Protein AF-A0A9E3EJ87-F1 (afdb_monomer)

Secondary structure (DSSP, 8-state):
----------------S-----------------HHHHHHHHHHHHHHHHHHHHHHHHHHHHHHTTSS-HHHHHHHHHHHHHHHHHHHHHHHHHHTT-HHHHHHHHHHHHHHHHHHHHHS---

Structure (mmCIF, N/CA/C/O backbone):
data_AF-A0A9E3EJ87-F1
#
_entry.id   AF-A0A9E3EJ87-F1
#
loop_
_atom_site.group_PDB
_atom_site.id
_atom_site.type_symbol
_atom_site.label_atom_id
_atom_site.label_alt_id
_atom_site.label_comp_id
_atom_site.label_asym_id
_atom_site.label_entity_id
_atom_site.label_seq_id
_atom_site.pdbx_PDB_ins_code
_atom_site.Cartn_x
_atom_site.Cartn_y
_atom_site.Cartn_z
_atom_site.occupancy
_atom_site.B_iso_or_equiv
_atom_site.auth_seq_id
_atom_site.auth_comp_id
_atom_site.auth_asym_id
_atom_site.auth_atom_id
_atom_site.pdbx_PDB_model_num
ATOM 1 N N . MET A 1 1 ? 23.984 36.278 -42.810 1.00 41.00 1 MET A N 1
ATOM 2 C CA . MET A 1 1 ? 22.815 35.409 -42.559 1.00 41.00 1 MET A CA 1
ATOM 3 C C . MET A 1 1 ? 22.621 35.320 -41.055 1.00 41.00 1 MET A C 1
ATOM 5 O O . MET A 1 1 ? 23.458 34.734 -40.386 1.00 41.00 1 MET A O 1
ATOM 9 N N . LYS A 1 2 ? 21.620 36.021 -40.514 1.00 38.22 2 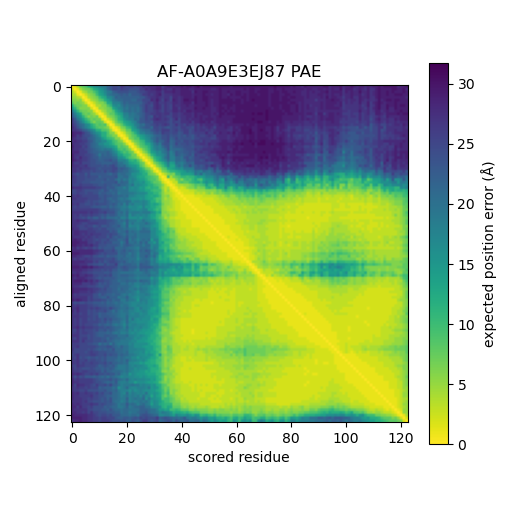LYS A N 1
ATOM 10 C CA . LYS A 1 2 ? 21.318 36.075 -39.075 1.00 38.22 2 LYS A CA 1
ATOM 11 C C . LYS A 1 2 ? 20.088 35.199 -38.827 1.00 38.22 2 LYS A C 1
ATOM 13 O O . LYS A 1 2 ? 19.014 35.539 -39.308 1.00 38.22 2 LYS A O 1
ATOM 18 N N . LEU A 1 3 ? 20.273 34.075 -38.137 1.00 38.41 3 LEU A N 1
ATOM 19 C CA . LEU A 1 3 ? 19.199 33.235 -37.597 1.00 38.41 3 LEU A CA 1
ATOM 20 C C . LEU A 1 3 ? 18.846 33.736 -36.186 1.00 38.41 3 LEU A C 1
ATOM 22 O O . LEU A 1 3 ? 19.766 33.893 -35.383 1.00 38.41 3 LEU A O 1
ATOM 26 N N . PRO A 1 4 ? 17.563 33.937 -35.844 1.00 49.44 4 PRO A N 1
ATOM 27 C CA . PRO A 1 4 ? 17.138 34.078 -34.459 1.00 49.44 4 PRO A CA 1
ATOM 28 C C . PRO A 1 4 ? 16.283 32.873 -34.046 1.00 49.44 4 PRO A C 1
ATOM 30 O O . PRO A 1 4 ? 15.183 32.698 -34.560 1.00 49.44 4 PRO A O 1
ATOM 33 N N . LEU A 1 5 ? 16.755 32.055 -33.102 1.00 42.75 5 LEU A N 1
ATOM 34 C CA . LEU A 1 5 ? 15.871 31.141 -32.375 1.00 42.75 5 LEU A CA 1
ATOM 35 C C . LEU A 1 5 ? 16.494 30.697 -31.048 1.00 42.75 5 LEU A C 1
ATOM 37 O O . LEU A 1 5 ? 17.104 29.640 -30.983 1.00 42.75 5 LEU A O 1
ATOM 41 N N . ILE A 1 6 ? 16.316 31.484 -29.986 1.00 43.59 6 ILE A N 1
ATOM 42 C CA . ILE A 1 6 ? 16.242 30.937 -28.624 1.00 43.59 6 ILE A CA 1
ATOM 43 C C . ILE A 1 6 ? 15.153 31.730 -27.904 1.00 43.59 6 ILE A C 1
ATOM 45 O O . ILE A 1 6 ? 15.361 32.861 -27.469 1.00 43.59 6 ILE A O 1
ATOM 49 N N . ALA A 1 7 ? 13.955 31.149 -27.877 1.00 37.03 7 ALA A N 1
ATOM 50 C CA . ALA A 1 7 ? 12.845 31.632 -27.078 1.00 37.03 7 ALA A CA 1
ATOM 51 C C . ALA A 1 7 ? 13.151 31.372 -25.598 1.00 37.03 7 ALA A C 1
ATOM 53 O O . ALA A 1 7 ? 13.605 30.296 -25.213 1.00 37.03 7 ALA A O 1
ATOM 54 N N . ALA A 1 8 ? 12.926 32.404 -24.795 1.00 36.84 8 ALA A N 1
ATOM 55 C CA . ALA A 1 8 ? 13.137 32.432 -23.364 1.00 36.84 8 ALA A CA 1
ATOM 56 C C . ALA A 1 8 ? 12.227 31.428 -22.639 1.00 36.84 8 ALA A C 1
ATOM 58 O O . ALA A 1 8 ? 11.004 31.547 -22.675 1.00 36.84 8 ALA A O 1
ATOM 59 N N . ALA A 1 9 ? 12.834 30.483 -21.923 1.00 38.28 9 ALA A N 1
ATOM 60 C CA . ALA A 1 9 ? 12.166 29.704 -20.890 1.00 38.28 9 ALA A CA 1
ATOM 61 C C . ALA A 1 9 ? 12.115 30.538 -19.600 1.00 38.28 9 ALA A C 1
ATOM 63 O O . ALA A 1 9 ? 12.986 30.448 -18.738 1.00 38.28 9 ALA A O 1
ATOM 64 N N . ALA A 1 10 ? 11.103 31.395 -19.491 1.00 39.25 10 ALA A N 1
ATOM 65 C CA . ALA A 1 10 ? 10.715 32.003 -18.227 1.00 39.25 10 ALA A CA 1
ATOM 66 C C . ALA A 1 10 ? 9.760 31.041 -17.505 1.00 39.25 10 ALA A C 1
ATOM 68 O O . ALA A 1 10 ? 8.549 31.115 -17.688 1.00 39.25 10 ALA A O 1
ATOM 69 N N . CYS A 1 11 ? 10.299 30.122 -16.699 1.00 33.78 11 CYS A N 1
ATOM 70 C CA . CYS A 1 11 ? 9.491 29.386 -15.729 1.00 33.78 11 CYS A CA 1
ATOM 71 C C . CYS A 1 11 ? 9.575 30.118 -14.387 1.00 33.78 11 CYS A C 1
ATOM 73 O O . CYS A 1 11 ? 10.490 29.916 -13.589 1.00 33.78 11 CYS A O 1
ATOM 75 N N . ALA A 1 12 ? 8.639 31.044 -14.188 1.00 37.81 12 ALA A N 1
ATOM 76 C CA . ALA A 1 12 ? 8.364 31.650 -12.899 1.00 37.81 12 ALA A CA 1
ATOM 77 C C . ALA A 1 12 ? 7.626 30.622 -12.026 1.00 37.81 12 ALA A C 1
ATOM 79 O O . ALA A 1 12 ? 6.417 30.445 -12.157 1.00 37.81 12 ALA A O 1
ATOM 80 N N . LEU A 1 13 ? 8.347 29.941 -11.134 1.00 44.91 13 LEU A N 1
ATOM 81 C CA . LEU A 1 13 ? 7.741 29.147 -10.064 1.00 44.91 13 LEU A CA 1
ATOM 82 C C . LEU A 1 13 ? 7.349 30.088 -8.922 1.00 44.91 13 LEU A C 1
ATOM 84 O O . LEU A 1 13 ? 8.124 30.361 -8.006 1.00 44.91 13 LEU A O 1
ATOM 88 N N . ALA A 1 14 ? 6.137 30.627 -9.030 1.00 40.38 14 ALA A N 1
ATOM 89 C CA . ALA A 1 14 ? 5.459 31.296 -7.935 1.00 40.38 14 ALA A CA 1
ATOM 90 C C . ALA A 1 14 ? 5.097 30.266 -6.853 1.00 40.38 14 ALA A C 1
ATOM 92 O O . ALA A 1 14 ? 4.496 29.231 -7.134 1.00 40.38 14 ALA A O 1
ATOM 93 N N . LEU A 1 15 ? 5.477 30.575 -5.612 1.00 48.31 15 LEU A N 1
ATOM 94 C CA . LEU A 1 15 ? 5.061 29.863 -4.412 1.00 48.31 15 LEU A CA 1
ATOM 95 C C . LEU A 1 15 ? 3.529 29.852 -4.301 1.00 48.31 15 LEU A C 1
ATOM 97 O O . LEU A 1 15 ? 2.900 30.908 -4.295 1.00 48.31 15 LEU A O 1
ATOM 101 N N . GLY A 1 16 ? 2.944 28.673 -4.120 1.00 38.94 16 GLY A N 1
ATOM 102 C CA . GLY A 1 16 ? 1.531 28.527 -3.786 1.00 38.94 16 GLY A CA 1
ATOM 103 C C . GLY A 1 16 ? 1.151 27.058 -3.734 1.00 38.94 16 GLY A C 1
ATOM 104 O O . GLY A 1 16 ? 1.228 26.365 -4.739 1.00 38.94 16 GLY A O 1
ATOM 105 N N . GLY A 1 17 ? 0.812 26.573 -2.541 1.00 44.94 17 GLY A N 1
ATOM 106 C CA . GLY A 1 17 ? 0.619 25.160 -2.253 1.00 44.94 17 GLY A CA 1
ATOM 107 C C . GLY A 1 17 ? -0.417 24.474 -3.141 1.00 44.94 17 GLY A C 1
ATOM 108 O O . GLY A 1 17 ? -1.596 24.794 -3.111 1.00 44.94 17 GLY A O 1
ATOM 109 N N . CYS A 1 18 ? 0.053 23.480 -3.877 1.00 33.44 18 CYS A N 1
ATOM 110 C CA . CYS A 1 18 ? -0.565 22.181 -4.102 1.00 33.44 18 CYS A CA 1
ATOM 111 C C . CYS A 1 18 ? 0.542 21.393 -4.804 1.00 33.44 18 CYS A C 1
ATOM 113 O O . CYS A 1 18 ? 0.948 21.780 -5.896 1.00 33.44 18 CYS A O 1
ATOM 115 N N . SER A 1 19 ? 1.137 20.393 -4.153 1.00 39.50 19 SER A N 1
ATOM 116 C CA . SER A 1 19 ? 2.216 19.605 -4.758 1.00 39.50 19 SER A CA 1
ATOM 117 C C . SER A 1 19 ? 1.633 18.774 -5.899 1.00 39.50 19 SER A C 1
ATOM 119 O O . SER A 1 19 ? 1.181 17.648 -5.711 1.00 39.50 19 SER A O 1
ATOM 121 N N . THR A 1 20 ? 1.576 19.389 -7.074 1.00 39.75 20 THR A N 1
ATOM 122 C CA . THR A 1 20 ? 1.094 18.847 -8.336 1.00 39.75 20 THR A CA 1
ATOM 123 C C . THR A 1 20 ? 1.930 17.640 -8.735 1.00 39.75 20 THR A C 1
ATOM 125 O O . THR A 1 20 ? 2.997 17.769 -9.335 1.00 39.75 20 THR A O 1
ATOM 128 N N . VAL A 1 21 ? 1.408 16.452 -8.447 1.00 40.19 21 VAL A N 1
ATOM 129 C CA . VAL A 1 21 ? 1.714 15.211 -9.164 1.00 40.19 21 VAL A CA 1
ATOM 130 C C . VAL A 1 21 ? 1.150 15.313 -10.584 1.00 40.19 21 VAL A C 1
ATOM 132 O O . VAL A 1 21 ? 0.129 14.718 -10.915 1.00 40.19 21 VAL A O 1
ATOM 135 N N . THR A 1 22 ? 1.733 16.156 -11.438 1.00 43.25 22 THR A N 1
ATOM 136 C CA . THR A 1 22 ? 1.309 16.244 -12.849 1.00 43.25 22 THR A CA 1
ATOM 137 C C . THR A 1 22 ? 2.438 16.715 -13.765 1.00 43.25 22 THR A C 1
ATOM 139 O O . THR A 1 22 ? 2.306 17.707 -14.473 1.00 43.25 22 THR A O 1
ATOM 142 N N . SER A 1 23 ? 3.568 16.004 -13.780 1.00 42.72 23 SER A N 1
ATOM 143 C CA . SER A 1 23 ? 4.605 16.228 -14.805 1.00 42.72 23 SER A CA 1
ATOM 144 C C . SER A 1 23 ? 5.401 14.969 -15.169 1.00 42.72 23 SER A C 1
ATOM 146 O O . SER A 1 23 ? 6.624 15.016 -15.251 1.00 42.72 23 SER A O 1
ATOM 148 N N . LEU A 1 24 ? 4.726 13.834 -15.377 1.00 43.34 24 LEU A N 1
ATOM 149 C CA . LEU A 1 24 ? 5.369 12.578 -15.810 1.00 43.34 24 LEU A CA 1
ATOM 150 C C . LEU A 1 24 ? 4.688 11.909 -17.017 1.00 43.34 24 LEU A C 1
ATOM 152 O O . LEU A 1 24 ? 4.919 10.734 -17.274 1.00 43.34 24 LEU A O 1
ATOM 156 N N . PHE A 1 25 ? 3.871 12.637 -17.784 1.00 51.91 25 PHE A N 1
ATOM 157 C CA . PHE A 1 25 ? 3.211 12.087 -18.974 1.00 51.91 25 PHE A CA 1
ATOM 158 C C . PHE A 1 25 ? 3.606 12.825 -20.257 1.00 51.91 25 PHE A C 1
ATOM 160 O O . PHE A 1 25 ? 2.775 13.377 -20.968 1.00 51.91 25 PHE A O 1
ATOM 167 N N . GLU A 1 26 ? 4.897 12.790 -20.576 1.00 45.50 26 GLU A N 1
ATOM 168 C CA . GLU A 1 26 ? 5.373 12.909 -21.955 1.00 45.50 26 GLU A CA 1
ATOM 169 C C . GLU A 1 26 ? 6.335 11.756 -22.219 1.00 45.50 26 GLU A C 1
ATOM 171 O O . GLU A 1 26 ? 7.479 11.767 -21.777 1.00 45.50 26 GLU A O 1
ATOM 176 N N . GLY A 1 27 ? 5.856 10.736 -22.929 1.00 37.19 27 GLY A N 1
ATOM 177 C CA . GLY A 1 27 ? 6.735 9.700 -23.454 1.00 37.19 27 GLY A CA 1
ATOM 178 C C . GLY A 1 27 ? 6.129 8.313 -23.428 1.00 37.19 27 GLY A C 1
ATOM 179 O O . GLY A 1 27 ? 6.526 7.462 -22.644 1.00 37.19 27 GLY A O 1
ATOM 180 N N . SER A 1 28 ? 5.207 8.058 -24.348 1.00 48.06 28 SER A N 1
ATOM 181 C CA . SER A 1 28 ? 4.891 6.709 -24.799 1.00 48.06 28 SER A CA 1
ATOM 182 C C . SER A 1 28 ? 6.174 5.986 -25.220 1.00 48.06 28 SER A C 1
ATOM 184 O O . SER A 1 28 ? 6.711 6.274 -26.285 1.00 48.06 28 SER A O 1
ATOM 186 N N . SER A 1 29 ? 6.690 5.067 -24.408 1.00 37.06 29 SER A N 1
ATOM 187 C CA . SER A 1 29 ? 7.451 3.896 -24.865 1.00 37.06 29 SER A CA 1
ATOM 188 C C . SER A 1 29 ? 7.854 3.025 -23.680 1.00 37.06 29 SER A C 1
ATOM 190 O O . SER A 1 29 ? 8.309 3.507 -22.649 1.00 37.06 29 SER A O 1
ATOM 192 N N . ILE A 1 30 ? 7.726 1.712 -23.856 1.00 47.41 30 ILE A N 1
ATOM 193 C CA . ILE A 1 30 ? 8.395 0.691 -23.043 1.00 47.41 30 ILE A CA 1
ATOM 194 C C . ILE A 1 30 ? 9.893 0.748 -23.407 1.00 47.41 30 ILE A C 1
ATOM 196 O O . ILE A 1 30 ? 10.432 -0.144 -24.056 1.00 47.41 30 ILE A O 1
ATOM 200 N N . ALA A 1 31 ? 10.548 1.869 -23.112 1.00 42.38 31 ALA A N 1
ATOM 201 C CA . ALA A 1 31 ? 11.943 2.125 -23.430 1.00 42.38 31 ALA A CA 1
ATOM 202 C C . ALA A 1 31 ? 12.674 2.383 -22.117 1.00 42.38 31 ALA A C 1
ATOM 204 O O . ALA A 1 31 ? 12.614 3.485 -21.591 1.00 42.38 31 ALA A O 1
ATOM 205 N N . ALA A 1 32 ? 13.295 1.321 -21.594 1.00 47.12 32 ALA A N 1
ATOM 206 C CA . ALA A 1 32 ? 14.283 1.315 -20.516 1.00 47.12 32 ALA A CA 1
ATOM 207 C C . ALA A 1 32 ? 14.123 2.457 -19.492 1.00 47.12 32 ALA A C 1
ATOM 209 O O . ALA A 1 32 ? 14.694 3.541 -19.659 1.00 47.12 32 ALA A O 1
ATOM 210 N N . ALA A 1 33 ? 13.364 2.190 -18.423 1.00 51.59 33 ALA A N 1
ATOM 211 C CA . ALA A 1 33 ? 13.291 3.068 -17.262 1.00 51.59 33 ALA A CA 1
ATOM 212 C C . ALA A 1 33 ? 14.701 3.553 -16.877 1.00 51.59 33 ALA A C 1
ATOM 214 O O . ALA A 1 33 ? 15.644 2.764 -16.783 1.00 51.59 33 ALA A O 1
ATOM 215 N N . GLN A 1 34 ? 14.866 4.868 -16.723 1.00 52.41 34 GLN A N 1
ATOM 216 C CA . GLN A 1 34 ? 16.161 5.445 -16.361 1.00 52.41 34 GLN A CA 1
ATOM 217 C C . GLN A 1 34 ? 16.565 4.947 -14.960 1.00 52.41 34 GLN A C 1
ATOM 219 O O . GLN A 1 34 ? 15.697 4.892 -14.089 1.00 52.41 34 GLN A O 1
ATOM 224 N N . PRO A 1 35 ? 17.849 4.649 -14.680 1.00 56.41 35 PRO A N 1
ATOM 225 C CA . PRO A 1 35 ? 18.275 4.147 -13.367 1.00 56.41 35 PRO A CA 1
ATOM 226 C C . PRO A 1 35 ? 17.851 5.029 -12.181 1.00 56.41 35 PRO A C 1
ATOM 228 O O . PRO A 1 35 ? 17.569 4.516 -11.104 1.00 56.41 35 PRO A O 1
ATOM 231 N N . SER A 1 36 ? 17.750 6.349 -12.379 1.00 61.47 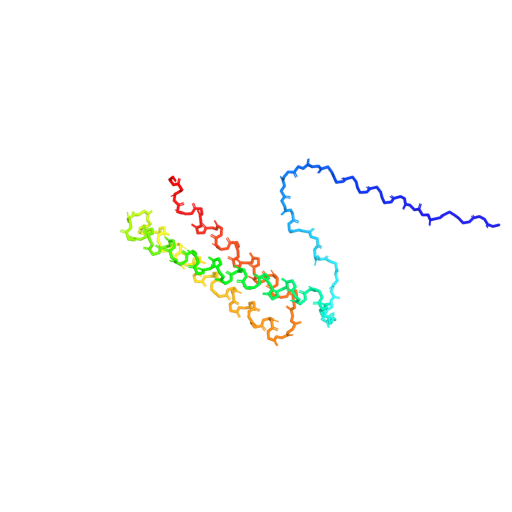36 SER A N 1
ATOM 232 C CA . SER A 1 36 ? 17.211 7.274 -11.374 1.00 61.47 36 SER A CA 1
ATOM 233 C C . SER A 1 36 ? 15.713 7.081 -11.126 1.00 61.47 36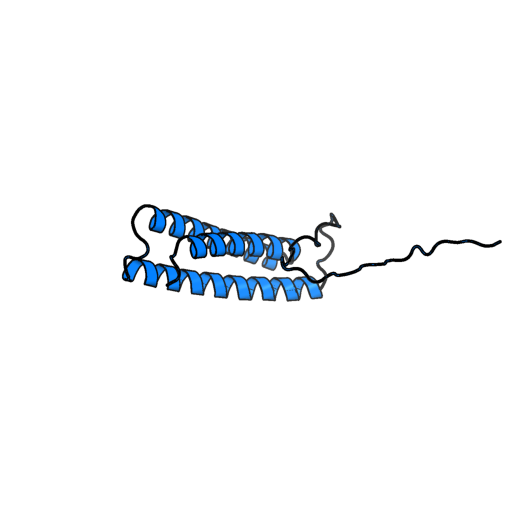 SER A C 1
ATOM 235 O O . SER A 1 36 ? 15.283 7.128 -9.983 1.00 61.47 36 SER A O 1
ATOM 237 N N . GLN A 1 37 ? 14.927 6.808 -12.171 1.00 61.69 37 GLN A N 1
ATOM 238 C CA . GLN A 1 37 ? 13.498 6.517 -12.036 1.00 61.69 37 GLN A CA 1
ATOM 239 C C . GLN A 1 37 ? 13.248 5.168 -11.358 1.00 61.69 37 GLN A C 1
ATOM 241 O O . GLN A 1 37 ? 12.274 5.053 -10.625 1.00 61.69 37 GLN A O 1
ATOM 246 N N . ILE A 1 38 ? 14.117 4.173 -11.571 1.00 63.03 38 ILE A N 1
ATOM 247 C CA . ILE A 1 38 ? 14.045 2.883 -10.867 1.00 63.03 38 ILE A CA 1
ATOM 248 C C . ILE A 1 38 ? 14.331 3.083 -9.373 1.00 63.03 38 ILE A C 1
ATOM 250 O O . ILE A 1 38 ? 13.517 2.686 -8.549 1.00 63.03 38 ILE A O 1
ATOM 254 N N . ALA A 1 39 ? 15.404 3.795 -9.012 1.00 74.19 39 ALA A N 1
ATOM 255 C CA . ALA A 1 39 ? 15.712 4.080 -7.607 1.00 74.19 39 ALA A CA 1
ATOM 256 C C . ALA A 1 39 ? 14.612 4.910 -6.908 1.00 74.19 39 ALA A C 1
ATOM 258 O O . ALA A 1 39 ? 14.290 4.680 -5.739 1.00 74.19 39 ALA A O 1
ATOM 259 N N . ASP A 1 40 ? 14.013 5.870 -7.618 1.00 77.19 40 ASP A N 1
ATOM 260 C CA . ASP A 1 40 ? 12.885 6.652 -7.105 1.00 77.19 40 ASP A CA 1
ATOM 261 C C . ASP A 1 40 ? 11.617 5.793 -6.952 1.00 77.19 40 ASP A C 1
ATOM 263 O O . ASP A 1 40 ? 10.877 5.969 -5.982 1.00 77.19 40 ASP A O 1
ATOM 267 N N . ALA A 1 41 ? 11.387 4.841 -7.860 1.00 78.81 41 ALA A N 1
ATOM 268 C CA . ALA A 1 41 ? 10.278 3.894 -7.801 1.00 78.81 41 ALA A CA 1
ATOM 269 C C . ALA A 1 41 ? 10.418 2.904 -6.636 1.00 78.81 41 ALA A C 1
ATOM 271 O O . ALA A 1 41 ? 9.487 2.792 -5.840 1.00 78.81 41 ALA A O 1
ATOM 272 N N . G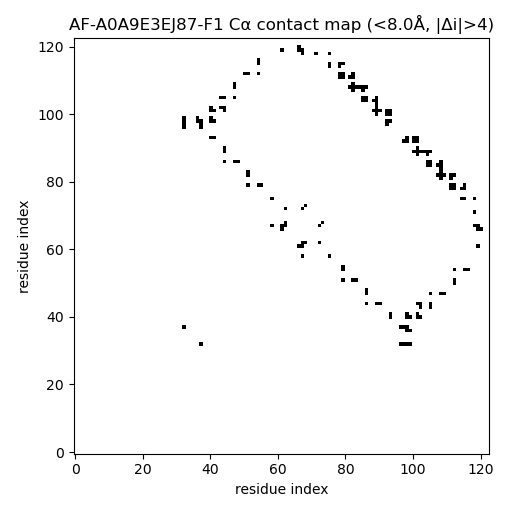LU A 1 42 ? 11.580 2.271 -6.461 1.00 83.94 42 GLU A N 1
ATOM 273 C CA . GLU A 1 42 ? 11.869 1.367 -5.336 1.00 83.94 42 GLU A CA 1
ATOM 274 C C . GLU A 1 42 ? 11.691 2.082 -3.986 1.00 83.94 42 GLU A C 1
ATOM 276 O O . GLU A 1 42 ? 11.092 1.560 -3.035 1.00 83.94 42 GLU A O 1
ATOM 281 N N . LYS A 1 43 ? 12.170 3.330 -3.897 1.00 85.19 43 LYS A N 1
ATOM 282 C CA . LYS A 1 43 ? 11.993 4.167 -2.707 1.00 85.19 43 LYS A CA 1
ATOM 283 C C . LYS A 1 43 ? 10.523 4.512 -2.473 1.00 85.19 43 LYS A C 1
ATOM 285 O O . LYS A 1 43 ? 10.062 4.447 -1.332 1.00 85.19 43 LYS A O 1
ATOM 290 N N . ALA A 1 44 ? 9.793 4.895 -3.519 1.00 80.94 44 ALA A N 1
ATOM 291 C CA . ALA A 1 44 ? 8.371 5.208 -3.426 1.00 80.94 44 ALA A CA 1
ATOM 292 C C . ALA A 1 44 ? 7.559 3.985 -2.980 1.00 80.94 44 ALA A C 1
ATOM 294 O O . ALA A 1 44 ? 6.720 4.113 -2.088 1.00 80.94 44 ALA A O 1
ATOM 295 N N . LEU A 1 45 ? 7.865 2.807 -3.526 1.00 88.12 45 LEU A N 1
ATOM 296 C CA . LEU A 1 45 ? 7.259 1.531 -3.155 1.00 88.12 45 LEU A CA 1
ATOM 297 C C . LEU A 1 45 ? 7.535 1.179 -1.689 1.00 88.12 45 LEU A C 1
ATOM 299 O O . LEU A 1 45 ? 6.609 0.883 -0.935 1.00 88.12 45 LEU A O 1
ATOM 303 N N . SER A 1 46 ? 8.784 1.330 -1.243 1.00 87.75 46 SER A N 1
ATOM 304 C CA . SER A 1 46 ? 9.167 1.119 0.160 1.00 87.75 46 SER A CA 1
ATOM 305 C C . SER A 1 46 ? 8.399 2.037 1.121 1.00 87.75 46 SER A C 1
ATOM 307 O O . SER A 1 46 ? 7.900 1.596 2.158 1.00 87.75 46 SER A O 1
ATOM 309 N N . ILE A 1 47 ? 8.266 3.323 0.778 1.00 80.94 47 ILE A N 1
ATOM 310 C CA . ILE A 1 47 ? 7.490 4.290 1.572 1.00 80.94 47 ILE A CA 1
ATOM 311 C C . ILE A 1 47 ? 6.001 3.925 1.571 1.00 80.94 47 ILE A C 1
ATOM 313 O O . ILE A 1 47 ? 5.341 4.045 2.604 1.00 80.94 47 ILE A O 1
ATOM 317 N N . ALA A 1 48 ? 5.468 3.473 0.437 1.00 83.00 48 ALA A N 1
ATOM 318 C CA . ALA A 1 48 ? 4.067 3.096 0.310 1.00 83.00 48 ALA A CA 1
ATOM 319 C C . ALA A 1 48 ? 3.724 1.857 1.155 1.00 83.00 48 ALA A C 1
ATOM 321 O O . ALA A 1 48 ? 2.712 1.872 1.856 1.00 83.00 48 ALA A O 1
ATOM 322 N N . HIS A 1 49 ? 4.599 0.846 1.188 1.00 90.38 49 HIS A N 1
ATOM 323 C CA . HIS A 1 49 ? 4.468 -0.310 2.087 1.00 90.38 49 HIS A CA 1
ATOM 324 C C . HIS A 1 49 ? 4.482 0.100 3.567 1.00 90.38 49 HIS A C 1
ATOM 326 O O . HIS A 1 49 ? 3.642 -0.356 4.345 1.00 90.38 49 HIS A O 1
ATOM 332 N N . LEU A 1 50 ? 5.373 1.017 3.964 1.00 85.19 50 LEU A N 1
ATOM 333 C CA . LEU A 1 50 ? 5.389 1.558 5.332 1.00 85.19 50 LEU A CA 1
ATOM 334 C C . LEU A 1 50 ? 4.091 2.303 5.675 1.00 85.19 50 LEU A C 1
ATOM 336 O O . LEU A 1 50 ? 3.539 2.115 6.760 1.00 85.19 50 LEU A O 1
ATOM 340 N N . ALA A 1 51 ? 3.585 3.128 4.756 1.00 81.06 51 ALA A N 1
ATOM 341 C CA . ALA A 1 51 ? 2.328 3.847 4.942 1.00 81.06 51 ALA A CA 1
ATOM 342 C C . ALA A 1 51 ? 1.139 2.882 5.064 1.00 81.06 51 ALA A C 1
ATOM 344 O O . ALA A 1 51 ? 0.290 3.057 5.937 1.00 81.06 51 ALA A O 1
ATOM 345 N N . TYR A 1 52 ? 1.107 1.827 4.251 1.00 86.06 52 TYR A N 1
ATOM 346 C CA . TYR A 1 52 ? 0.083 0.789 4.317 1.00 86.06 52 TYR A CA 1
ATOM 347 C C . TYR A 1 52 ? 0.084 0.050 5.659 1.00 86.06 52 TYR A C 1
ATOM 349 O O . TYR A 1 52 ? -0.968 -0.112 6.280 1.00 86.06 52 TYR A O 1
ATOM 357 N N . GLN A 1 53 ? 1.258 -0.328 6.170 1.00 89.88 53 GLN A N 1
ATOM 358 C CA . GLN A 1 53 ? 1.369 -0.920 7.507 1.00 89.88 53 GLN A CA 1
ATOM 359 C C . GLN A 1 53 ? 0.913 0.047 8.608 1.00 89.88 53 GLN A C 1
ATOM 361 O O . GLN A 1 53 ? 0.187 -0.352 9.521 1.00 89.88 53 GLN A O 1
ATOM 366 N N . ALA A 1 54 ? 1.295 1.324 8.514 1.00 85.19 54 ALA A N 1
ATOM 367 C CA . ALA A 1 54 ? 0.879 2.344 9.471 1.00 85.19 54 ALA A CA 1
ATOM 368 C C . ALA A 1 54 ? -0.648 2.512 9.496 1.00 85.19 54 ALA A C 1
ATOM 370 O O . ALA A 1 54 ? -1.243 2.521 10.571 1.00 85.19 54 ALA A O 1
ATOM 371 N N . VAL A 1 55 ? -1.292 2.570 8.328 1.00 85.00 55 VAL A N 1
ATOM 372 C CA . VAL A 1 55 ? -2.757 2.645 8.217 1.00 85.00 55 VAL A CA 1
ATOM 373 C C . VAL A 1 55 ? -3.425 1.396 8.778 1.00 85.00 55 VAL A C 1
ATOM 375 O O . VAL A 1 55 ? -4.416 1.527 9.490 1.00 85.00 55 VAL A O 1
ATOM 378 N N . GLY A 1 56 ? -2.876 0.203 8.533 1.00 85.75 56 GLY A N 1
ATOM 379 C CA . GLY A 1 56 ? -3.391 -1.038 9.121 1.00 85.75 56 GLY A CA 1
ATOM 380 C C . GLY A 1 56 ? -3.406 -0.993 10.653 1.00 85.75 56 GLY A C 1
ATOM 381 O O . GLY A 1 56 ? -4.411 -1.331 11.280 1.00 85.75 56 GLY A O 1
ATOM 382 N N . ASN A 1 57 ? -2.335 -0.477 11.262 1.00 87.19 57 ASN A N 1
ATOM 383 C CA . ASN A 1 57 ? -2.273 -0.267 12.711 1.00 87.19 57 ASN A CA 1
ATOM 384 C C . ASN A 1 57 ? -3.293 0.778 13.188 1.00 87.19 57 ASN A C 1
ATOM 386 O O . ASN A 1 57 ? -3.950 0.579 14.212 1.00 87.19 57 ASN A O 1
ATOM 390 N N . THR A 1 58 ? -3.458 1.877 12.448 1.00 85.81 58 THR A N 1
ATOM 391 C CA . THR A 1 58 ? -4.451 2.915 12.760 1.00 85.81 58 THR A CA 1
ATOM 392 C C . THR A 1 58 ? -5.875 2.373 12.670 1.00 85.81 58 THR A C 1
ATOM 394 O O . THR A 1 58 ? -6.678 2.664 13.550 1.00 85.81 58 THR A O 1
ATOM 397 N N . LEU A 1 59 ? -6.186 1.542 11.672 1.00 86.81 59 LEU A N 1
ATOM 398 C CA . LEU A 1 59 ? -7.485 0.879 11.535 1.00 86.81 59 LEU A CA 1
ATOM 399 C C . LEU A 1 59 ? -7.765 -0.064 12.702 1.00 86.81 59 LEU A C 1
ATOM 401 O O . LEU A 1 59 ? -8.845 -0.000 13.287 1.00 86.81 59 LEU A O 1
ATOM 405 N N . ALA A 1 60 ? -6.785 -0.884 13.085 1.00 86.44 60 ALA A N 1
ATOM 406 C CA 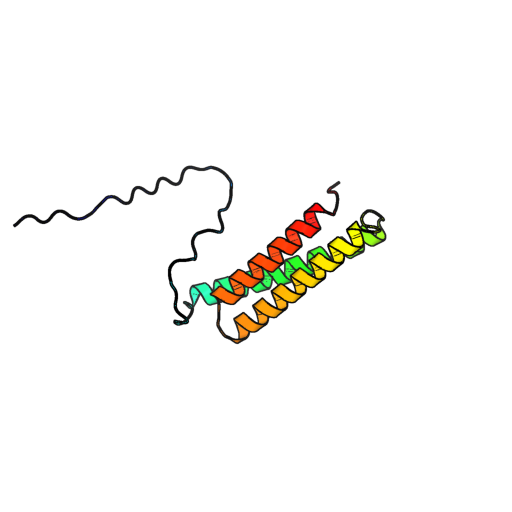. ALA A 1 60 ? -6.908 -1.763 14.243 1.00 86.44 60 ALA A CA 1
ATOM 407 C C . ALA A 1 60 ? -7.164 -0.966 15.534 1.00 86.44 60 ALA A C 1
ATOM 409 O O . ALA A 1 60 ? -8.031 -1.330 16.329 1.00 86.44 60 ALA A O 1
ATOM 410 N N . ASN A 1 61 ? -6.460 0.155 15.720 1.00 85.19 61 ASN A N 1
ATOM 411 C CA . ASN A 1 61 ? -6.655 1.029 16.874 1.00 85.19 61 ASN A CA 1
ATOM 412 C C . ASN A 1 61 ? -8.014 1.754 16.840 1.00 85.19 61 ASN A C 1
ATOM 414 O O . ASN A 1 61 ? -8.688 1.857 17.866 1.00 85.19 61 ASN A O 1
ATOM 418 N N . ALA A 1 62 ? -8.446 2.227 15.669 1.00 82.56 62 ALA A N 1
ATOM 419 C CA . ALA A 1 62 ? -9.727 2.905 15.488 1.00 82.56 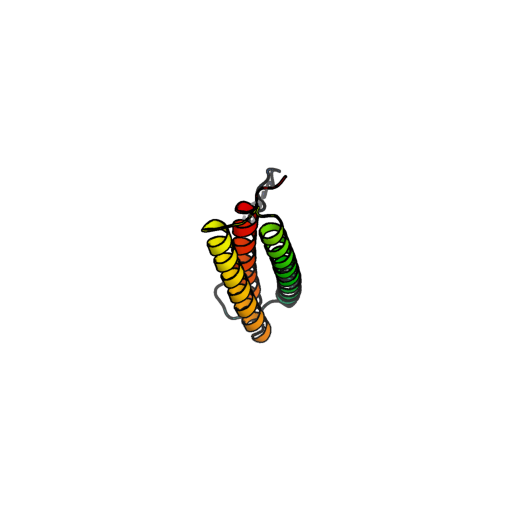62 ALA A CA 1
ATOM 420 C C . ALA A 1 62 ? -10.911 1.955 15.732 1.00 82.56 62 ALA A C 1
ATOM 422 O O . ALA A 1 62 ? -11.878 2.348 16.385 1.00 82.56 62 ALA A O 1
ATOM 423 N N . ALA A 1 63 ? -10.801 0.699 15.288 1.00 83.31 63 ALA A N 1
ATOM 424 C CA . ALA A 1 63 ? -11.768 -0.358 15.571 1.00 83.31 63 ALA A CA 1
ATOM 425 C C . ALA A 1 63 ? -11.802 -0.716 17.067 1.00 83.31 63 ALA A C 1
ATOM 427 O O . ALA A 1 63 ? -12.875 -0.804 17.655 1.00 83.31 63 ALA A O 1
ATOM 428 N N . ALA A 1 64 ? -10.639 -0.857 17.714 1.00 84.12 64 ALA A N 1
ATOM 429 C CA . ALA A 1 64 ? -10.563 -1.128 19.152 1.00 84.12 64 ALA A CA 1
ATOM 430 C C . ALA A 1 64 ? -11.118 0.026 20.010 1.00 84.12 64 ALA A C 1
ATOM 432 O O . ALA A 1 64 ? -11.655 -0.207 21.091 1.00 84.12 64 ALA A O 1
ATOM 433 N N . SER A 1 65 ? -10.998 1.263 19.522 1.00 80.94 65 SER A N 1
ATOM 434 C CA . SER A 1 65 ? -11.494 2.471 20.192 1.00 80.94 65 SER A CA 1
ATOM 435 C C . SER A 1 65 ? -12.975 2.766 19.912 1.00 80.94 65 SER A C 1
ATOM 437 O O . SER A 1 65 ? -13.503 3.727 20.467 1.00 80.94 65 SER A O 1
ATOM 439 N N . GLY A 1 66 ? -13.641 2.000 19.037 1.00 81.75 66 GLY A N 1
ATOM 440 C CA . GLY A 1 66 ? -15.021 2.264 18.603 1.00 81.75 66 GLY A CA 1
ATOM 441 C C . GLY A 1 66 ? -15.187 3.536 17.754 1.00 81.75 66 GLY A C 1
ATOM 442 O O . GLY A 1 66 ? -16.304 3.992 17.532 1.00 81.75 66 GLY A O 1
ATOM 443 N N . LEU A 1 67 ? -14.084 4.131 17.279 1.00 81.81 67 LEU A N 1
ATOM 444 C CA . LEU A 1 67 ? -14.092 5.320 16.411 1.00 81.81 67 LEU A CA 1
ATOM 445 C C . LEU A 1 67 ? -14.458 4.979 14.963 1.00 81.81 67 LEU A C 1
ATOM 447 O O . LEU A 1 67 ? -14.856 5.856 14.200 1.00 81.81 67 LEU A O 1
ATOM 451 N N . LEU A 1 68 ? -14.291 3.713 14.584 1.00 82.12 68 LEU A N 1
ATOM 452 C CA . LEU A 1 68 ? -14.541 3.210 13.245 1.00 82.12 68 LEU A CA 1
ATOM 453 C C . LEU A 1 68 ? -15.390 1.937 13.342 1.00 82.12 68 LEU A C 1
ATOM 455 O O . LEU A 1 68 ? -14.874 0.856 13.615 1.00 82.12 68 LEU A O 1
ATOM 459 N N . GLU A 1 69 ? -16.697 2.070 13.110 1.00 82.75 69 GLU A N 1
ATOM 460 C CA . GLU A 1 69 ? -17.668 0.974 13.209 1.00 82.75 69 GLU A CA 1
ATOM 461 C C . GLU A 1 69 ? -18.655 0.969 12.026 1.00 82.75 69 GLU A C 1
ATOM 463 O O . GLU A 1 69 ? -18.740 1.912 11.232 1.00 82.75 69 GLU A O 1
ATOM 468 N N . GLY A 1 70 ? -19.408 -0.126 11.880 1.00 83.88 70 GLY A N 1
ATOM 469 C CA . GLY A 1 70 ? -20.491 -0.242 10.902 1.00 83.88 70 GLY A CA 1
ATOM 470 C C . GLY A 1 70 ? -20.045 -0.030 9.449 1.00 83.88 70 GLY A C 1
ATOM 471 O O . GLY A 1 70 ? -19.125 -0.683 8.956 1.00 83.88 70 GLY A O 1
ATOM 472 N N . ALA A 1 71 ? -20.733 0.867 8.738 1.00 84.88 71 ALA A N 1
ATOM 473 C CA . ALA A 1 71 ? -20.485 1.114 7.318 1.00 84.88 71 ALA A CA 1
ATOM 474 C C . ALA A 1 71 ? -19.121 1.769 7.048 1.00 84.88 71 ALA A C 1
ATOM 476 O O . ALA A 1 71 ? -18.540 1.526 5.992 1.00 84.88 71 ALA A O 1
ATOM 477 N N . ASP A 1 72 ? -18.599 2.576 7.972 1.00 85.62 72 ASP A N 1
ATOM 478 C CA . ASP A 1 72 ? -17.326 3.270 7.767 1.00 85.62 72 ASP A CA 1
ATOM 479 C C . ASP A 1 72 ? -16.134 2.345 8.024 1.00 85.62 72 ASP A C 1
ATOM 481 O O . ASP A 1 72 ? -15.167 2.393 7.267 1.00 85.62 72 ASP A O 1
ATOM 485 N N . ALA A 1 73 ? -16.258 1.395 8.960 1.00 85.12 73 ALA A N 1
ATOM 486 C CA . ALA A 1 73 ? -15.308 0.288 9.091 1.00 85.12 73 ALA A CA 1
ATOM 487 C C . ALA A 1 73 ? -15.257 -0.580 7.825 1.00 85.12 73 ALA A C 1
ATOM 489 O O . ALA A 1 73 ? -14.175 -0.886 7.327 1.00 85.12 73 ALA A O 1
ATOM 490 N N . ALA A 1 74 ? -16.415 -0.922 7.252 1.00 88.62 74 ALA A N 1
ATOM 491 C CA . ALA A 1 74 ? -16.470 -1.701 6.014 1.00 88.62 74 ALA A CA 1
ATOM 492 C C . ALA A 1 74 ? -15.852 -0.950 4.819 1.00 88.62 74 ALA A C 1
ATOM 494 O O . ALA A 1 74 ? -15.115 -1.541 4.030 1.00 88.62 74 ALA A O 1
ATOM 495 N N . LYS A 1 75 ? -16.110 0.360 4.689 1.00 90.94 75 LYS A N 1
ATOM 496 C CA . LYS A 1 75 ? -15.483 1.199 3.650 1.00 90.94 75 LYS A CA 1
ATOM 497 C C . LYS A 1 75 ? -13.975 1.303 3.839 1.00 90.94 75 LYS A C 1
ATOM 499 O O . LYS A 1 75 ? -13.238 1.197 2.864 1.00 90.94 75 LYS A O 1
ATOM 504 N N . ALA A 1 76 ? -13.523 1.517 5.070 1.00 89.75 76 ALA A N 1
ATOM 505 C CA . ALA A 1 76 ? -12.109 1.627 5.380 1.00 89.75 76 ALA A CA 1
ATOM 506 C C . ALA A 1 76 ? -11.370 0.311 5.103 1.00 89.75 76 ALA A C 1
ATOM 508 O O . ALA A 1 76 ? -10.302 0.342 4.501 1.00 89.75 76 ALA A O 1
ATOM 509 N N . GLN A 1 77 ? -11.977 -0.835 5.430 1.00 90.88 77 GLN A N 1
ATOM 510 C CA . GLN A 1 77 ? -11.449 -2.147 5.056 1.00 90.88 77 GLN A CA 1
ATOM 511 C C . GLN A 1 77 ? -11.377 -2.314 3.532 1.00 90.88 77 GLN A C 1
ATOM 513 O O . GLN A 1 77 ? -10.340 -2.703 3.015 1.00 90.88 77 GLN A O 1
ATOM 518 N N . ALA A 1 78 ? -12.427 -1.951 2.790 1.00 93.38 78 ALA A N 1
ATOM 519 C CA . ALA A 1 78 ? -12.412 -2.051 1.329 1.00 93.38 78 ALA A CA 1
ATOM 520 C C . ALA A 1 78 ? -11.342 -1.150 0.681 1.00 93.38 78 ALA A C 1
ATOM 522 O O . ALA A 1 78 ? -10.725 -1.521 -0.318 1.00 93.38 78 ALA A O 1
ATOM 523 N N . LEU A 1 79 ? -11.110 0.041 1.241 1.00 92.81 79 LEU A N 1
ATOM 524 C CA . LEU A 1 79 ? -10.025 0.921 0.812 1.00 92.81 79 LEU A CA 1
ATOM 525 C C . LEU A 1 79 ? -8.654 0.355 1.190 1.00 92.81 79 LEU A C 1
ATOM 527 O O . LEU A 1 79 ? -7.715 0.504 0.411 1.00 92.81 79 LEU A O 1
ATOM 531 N N . TYR A 1 80 ? -8.541 -0.303 2.344 1.00 91.75 80 TYR A N 1
ATOM 532 C CA . TYR A 1 80 ? -7.318 -0.978 2.763 1.00 91.75 80 TYR A CA 1
ATOM 533 C C . TYR A 1 80 ? -6.991 -2.114 1.793 1.00 91.75 80 TYR A C 1
ATOM 535 O O . TYR A 1 80 ? -5.916 -2.126 1.205 1.00 91.75 80 TYR A O 1
ATOM 543 N N . ASP A 1 81 ? -7.960 -2.971 1.488 1.00 94.12 81 ASP A N 1
ATOM 544 C CA . ASP A 1 81 ? -7.798 -4.050 0.513 1.00 94.12 81 ASP A CA 1
ATOM 545 C C . ASP A 1 81 ? -7.428 -3.501 -0.878 1.00 94.12 81 ASP A C 1
ATOM 547 O O . ASP A 1 81 ? -6.563 -4.049 -1.565 1.00 94.12 81 ASP A O 1
ATOM 551 N N . LYS A 1 82 ? -8.024 -2.370 -1.287 1.00 93.88 82 LYS A N 1
ATOM 552 C CA . LYS A 1 82 ? -7.664 -1.675 -2.533 1.00 93.88 82 LYS A CA 1
ATOM 553 C C . LYS A 1 82 ? -6.222 -1.158 -2.512 1.00 93.88 82 LYS A C 1
ATOM 555 O O . LYS A 1 82 ? -5.538 -1.267 -3.527 1.00 93.88 82 LYS A O 1
ATOM 560 N N . ALA A 1 83 ? -5.767 -0.592 -1.394 1.00 89.75 83 ALA A N 1
ATOM 561 C CA . ALA A 1 83 ? -4.389 -0.135 -1.239 1.00 89.75 83 ALA A CA 1
ATOM 562 C C . ALA A 1 83 ? -3.402 -1.310 -1.310 1.00 89.75 83 ALA A C 1
ATOM 564 O O . ALA A 1 83 ? -2.393 -1.204 -2.001 1.00 89.75 83 ALA A O 1
ATOM 565 N N . GLY A 1 84 ? -3.730 -2.441 -0.678 1.00 92.81 84 GLY A N 1
ATOM 566 C CA . GLY A 1 84 ? -2.946 -3.675 -0.765 1.00 92.81 84 GLY A CA 1
ATOM 567 C C . GLY A 1 84 ? -2.859 -4.205 -2.197 1.00 92.81 84 GLY A C 1
ATOM 568 O O . GLY A 1 84 ? -1.768 -4.450 -2.696 1.00 92.81 84 GLY A O 1
ATOM 569 N N . ALA A 1 85 ? -3.983 -4.268 -2.915 1.00 94.62 85 ALA A N 1
ATOM 570 C CA . ALA A 1 85 ? -3.996 -4.692 -4.317 1.00 94.62 85 ALA A CA 1
ATOM 571 C C . ALA A 1 85 ? -3.186 -3.758 -5.238 1.00 94.62 85 ALA A C 1
ATOM 573 O O . ALA A 1 85 ? -2.581 -4.212 -6.211 1.00 94.62 85 ALA A O 1
ATOM 574 N N . ALA A 1 86 ? -3.175 -2.454 -4.947 1.00 89.50 86 ALA A N 1
ATOM 575 C CA . ALA A 1 86 ? -2.346 -1.492 -5.663 1.00 89.50 86 ALA A CA 1
ATOM 576 C C . ALA A 1 86 ? -0.851 -1.694 -5.355 1.00 89.50 86 ALA A C 1
ATOM 578 O O . ALA A 1 86 ? -0.038 -1.641 -6.274 1.00 89.50 86 ALA A O 1
ATOM 579 N N . LEU A 1 87 ? -0.480 -2.010 -4.111 1.00 91.00 87 LEU A N 1
ATOM 580 C CA . LEU A 1 87 ? 0.897 -2.376 -3.763 1.00 91.00 87 LEU A CA 1
ATOM 581 C C . LEU A 1 87 ? 1.339 -3.681 -4.432 1.00 91.00 87 LEU A C 1
ATOM 583 O O . LEU A 1 87 ? 2.406 -3.701 -5.031 1.00 91.00 87 LEU A O 1
ATOM 587 N N . ASP A 1 88 ? 0.491 -4.711 -4.463 1.00 94.31 88 ASP A N 1
ATOM 588 C CA . ASP A 1 88 ? 0.782 -5.956 -5.190 1.00 94.31 88 ASP A CA 1
ATOM 589 C C . ASP A 1 88 ? 1.013 -5.702 -6.693 1.00 94.31 88 ASP A C 1
ATOM 591 O O . ASP A 1 88 ? 1.794 -6.392 -7.355 1.00 94.31 88 ASP A O 1
ATOM 595 N N . ALA A 1 89 ? 0.290 -4.738 -7.273 1.00 90.81 89 ALA A N 1
ATOM 596 C CA . ALA A 1 89 ? 0.492 -4.322 -8.657 1.00 90.81 89 ALA A CA 1
ATOM 597 C C . ALA A 1 89 ? 1.802 -3.541 -8.835 1.00 90.81 89 ALA A C 1
ATOM 599 O O . ALA A 1 89 ? 2.462 -3.702 -9.863 1.00 90.81 89 ALA A O 1
ATOM 600 N N . ALA A 1 90 ? 2.183 -2.733 -7.843 1.00 87.38 90 ALA A N 1
ATOM 601 C CA . ALA A 1 90 ? 3.456 -2.029 -7.822 1.00 87.38 90 ALA A CA 1
ATOM 602 C C . ALA A 1 90 ? 4.633 -3.010 -7.716 1.00 87.38 90 ALA A C 1
ATOM 604 O O . ALA A 1 90 ? 5.548 -2.911 -8.524 1.00 87.38 90 ALA A O 1
ATOM 605 N N . ASP A 1 91 ? 4.562 -4.010 -6.833 1.00 91.44 91 ASP A N 1
ATOM 606 C CA . ASP A 1 91 ? 5.584 -5.057 -6.692 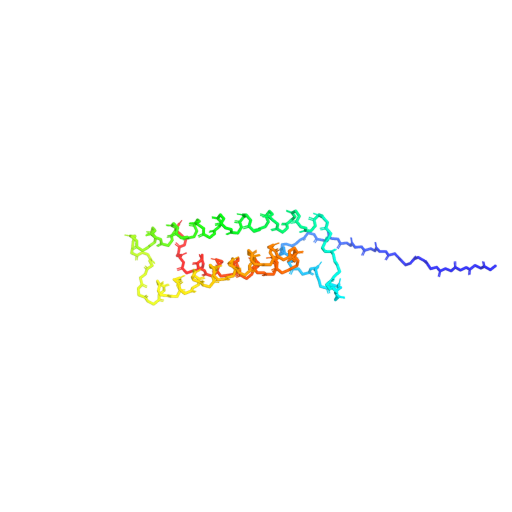1.00 91.44 91 ASP A CA 1
ATOM 607 C C . ASP A 1 91 ? 5.775 -5.824 -8.017 1.00 91.44 91 ASP A C 1
ATOM 609 O O . ASP A 1 91 ? 6.889 -5.983 -8.508 1.00 91.44 91 ASP A O 1
ATOM 613 N N . LYS A 1 92 ? 4.677 -6.202 -8.690 1.00 91.38 92 LYS A N 1
ATOM 614 C CA . LYS A 1 92 ? 4.746 -6.840 -10.022 1.00 91.38 92 LYS A CA 1
ATOM 615 C C . LYS A 1 92 ? 5.346 -5.934 -11.096 1.00 91.38 92 LYS A C 1
ATOM 617 O O . LYS A 1 92 ? 5.948 -6.426 -12.051 1.00 91.38 92 LYS A O 1
ATOM 622 N N . ALA A 1 93 ? 5.112 -4.626 -11.008 1.00 86.88 93 ALA A N 1
ATOM 623 C CA . ALA A 1 93 ? 5.701 -3.666 -11.931 1.00 86.88 93 ALA A CA 1
ATOM 624 C C . ALA A 1 93 ? 7.202 -3.490 -11.663 1.00 86.88 93 ALA A C 1
ATOM 626 O O . ALA A 1 93 ? 7.964 -3.354 -12.620 1.00 86.88 93 ALA A O 1
ATOM 627 N N . ASP A 1 94 ? 7.620 -3.546 -10.400 1.00 87.12 94 ASP A N 1
ATOM 628 C CA . ASP A 1 94 ? 9.020 -3.493 -9.980 1.00 87.12 94 ASP A CA 1
ATOM 629 C C . ASP A 1 94 ? 9.792 -4.727 -10.468 1.00 87.12 94 ASP A C 1
ATOM 631 O O . ASP A 1 94 ? 10.804 -4.583 -11.156 1.00 87.12 94 ASP A O 1
ATOM 635 N N . ASP A 1 95 ? 9.222 -5.926 -10.287 1.00 88.88 95 ASP A N 1
ATOM 636 C CA . ASP A 1 95 ? 9.747 -7.195 -10.822 1.00 88.88 95 ASP A CA 1
ATOM 637 C C . ASP A 1 95 ? 9.949 -7.156 -12.350 1.00 88.88 95 ASP A C 1
ATOM 639 O O . ASP A 1 95 ? 10.839 -7.807 -12.906 1.00 88.88 95 ASP A O 1
ATOM 643 N N . ALA A 1 96 ? 9.115 -6.384 -13.052 1.00 87.38 96 ALA A N 1
ATOM 644 C CA . ALA A 1 96 ? 9.193 -6.175 -14.496 1.00 87.38 96 ALA A CA 1
ATOM 645 C C . ALA A 1 96 ? 10.108 -4.999 -14.903 1.00 87.38 96 ALA A C 1
ATOM 647 O O . ALA A 1 96 ? 10.128 -4.631 -16.083 1.00 87.38 96 ALA A O 1
ATOM 648 N N . ALA A 1 97 ? 10.832 -4.389 -13.957 1.00 84.31 97 ALA A N 1
ATOM 649 C CA . ALA A 1 97 ? 11.631 -3.171 -14.126 1.00 84.31 97 ALA A CA 1
ATOM 650 C C . ALA A 1 97 ? 10.842 -2.003 -14.762 1.00 84.31 97 ALA A C 1
ATOM 652 O O . ALA A 1 97 ? 11.382 -1.171 -15.500 1.00 84.31 97 ALA A O 1
ATOM 653 N N . ASN A 1 98 ? 9.537 -1.941 -14.488 1.00 83.88 98 ASN A N 1
ATOM 654 C CA . ASN A 1 98 ? 8.612 -0.940 -15.002 1.00 83.88 98 ASN A CA 1
ATOM 655 C C . ASN A 1 98 ? 8.388 0.171 -13.966 1.00 83.88 98 ASN A C 1
ATOM 657 O O . ASN A 1 98 ? 7.311 0.284 -13.378 1.00 83.88 98 ASN A O 1
ATOM 661 N N . ALA A 1 99 ? 9.395 1.028 -13.780 1.00 83.81 99 ALA A N 1
ATOM 662 C CA . ALA A 1 99 ? 9.331 2.147 -12.835 1.00 83.81 99 ALA A CA 1
ATOM 663 C C . ALA A 1 99 ? 8.090 3.059 -13.003 1.00 83.81 99 ALA A C 1
ATOM 665 O O . ALA A 1 99 ? 7.473 3.404 -11.993 1.00 83.81 99 ALA A O 1
ATOM 666 N N . PRO A 1 100 ? 7.635 3.417 -14.226 1.00 83.31 100 PRO A N 1
ATOM 667 C CA . PRO A 1 100 ? 6.381 4.158 -14.391 1.00 83.31 100 PRO A CA 1
ATOM 668 C C . PRO A 1 100 ? 5.153 3.412 -13.847 1.00 83.31 100 PRO A C 1
ATOM 670 O O . PRO A 1 100 ? 4.258 4.036 -13.277 1.00 83.31 100 PRO A O 1
ATOM 673 N N . GLY A 1 101 ? 5.117 2.084 -13.998 1.00 83.19 101 GLY A N 1
ATOM 674 C CA . GLY A 1 101 ? 4.061 1.235 -13.446 1.00 83.19 101 GLY A CA 1
ATOM 675 C C . GLY A 1 101 ? 4.074 1.201 -11.919 1.00 83.19 101 GLY A C 1
ATOM 676 O O . GLY A 1 101 ? 3.017 1.341 -11.308 1.00 83.19 101 GLY A O 1
ATOM 677 N N . VAL A 1 102 ? 5.263 1.103 -11.314 1.00 85.25 102 VAL A N 1
ATOM 678 C CA . VAL A 1 102 ? 5.440 1.184 -9.854 1.00 85.25 102 VAL A CA 1
ATOM 679 C C . VAL A 1 102 ? 4.893 2.508 -9.328 1.00 85.25 102 VAL A C 1
ATOM 681 O O . VAL A 1 102 ? 4.062 2.519 -8.426 1.00 85.25 102 VAL A O 1
ATOM 684 N N . LEU A 1 103 ? 5.304 3.633 -9.922 1.00 84.38 103 LEU A N 1
ATOM 685 C CA . LEU A 1 103 ? 4.885 4.964 -9.474 1.00 84.38 103 LEU A CA 1
ATOM 686 C C . LEU A 1 103 ? 3.373 5.184 -9.615 1.00 84.38 103 LEU A C 1
ATOM 688 O O . LEU A 1 103 ? 2.760 5.775 -8.726 1.00 84.38 103 LEU A O 1
ATOM 692 N N . ALA A 1 104 ? 2.764 4.696 -10.700 1.00 85.50 104 ALA A N 1
ATOM 693 C CA . ALA A 1 104 ? 1.317 4.773 -10.891 1.00 85.50 104 ALA A CA 1
ATOM 694 C C . ALA A 1 104 ? 0.560 3.968 -9.821 1.00 85.50 104 ALA A C 1
ATOM 696 O O . ALA A 1 104 ? -0.341 4.494 -9.169 1.00 85.50 104 ALA A O 1
ATOM 697 N N . ALA A 1 105 ? 0.972 2.722 -9.587 1.00 86.25 105 ALA A N 1
ATOM 698 C CA . ALA A 1 105 ? 0.346 1.847 -8.604 1.00 86.25 105 ALA A CA 1
ATOM 699 C C . ALA A 1 105 ? 0.557 2.341 -7.155 1.00 86.25 105 ALA A C 1
ATOM 701 O O . ALA A 1 105 ? -0.361 2.298 -6.335 1.00 86.25 105 ALA A O 1
ATOM 702 N N . VAL A 1 106 ? 1.724 2.917 -6.849 1.00 81.88 106 VAL A N 1
ATOM 703 C CA . VAL A 1 106 ? 1.981 3.602 -5.571 1.00 81.88 106 VAL A CA 1
ATOM 704 C C . VAL A 1 106 ? 1.062 4.813 -5.390 1.00 81.88 106 VAL A C 1
ATOM 706 O O . VAL A 1 106 ? 0.534 5.012 -4.295 1.00 81.88 106 VAL A O 1
ATOM 709 N N . ALA A 1 107 ? 0.824 5.608 -6.436 1.00 82.56 107 ALA A N 1
ATOM 710 C CA . ALA A 1 107 ? -0.102 6.739 -6.361 1.00 82.56 107 ALA A CA 1
ATOM 711 C C . ALA A 1 107 ? -1.552 6.286 -6.095 1.00 82.56 107 ALA A C 1
ATOM 713 O O . ALA A 1 107 ? -2.269 6.918 -5.309 1.00 82.56 107 ALA A O 1
ATOM 714 N N . ASP A 1 108 ? -1.971 5.161 -6.679 1.00 82.75 108 ASP A N 1
ATOM 715 C CA . ASP A 1 108 ? -3.272 4.544 -6.401 1.00 82.75 108 ASP A CA 1
ATOM 716 C C . ASP A 1 108 ? -3.377 4.063 -4.943 1.00 82.75 108 ASP A C 1
ATOM 718 O O . ASP A 1 108 ? -4.377 4.341 -4.269 1.00 82.75 108 ASP A O 1
ATOM 722 N N . ALA A 1 109 ? -2.330 3.408 -4.425 1.00 82.69 109 ALA A N 1
ATOM 723 C CA . ALA A 1 109 ? -2.258 2.982 -3.026 1.00 82.69 109 ALA A CA 1
ATOM 724 C C . ALA A 1 109 ? -2.324 4.180 -2.065 1.00 82.69 109 ALA A C 1
ATOM 726 O O . ALA A 1 109 ? -3.100 4.173 -1.107 1.00 82.69 109 ALA A O 1
ATOM 727 N N . GLN A 1 110 ? -1.575 5.249 -2.349 1.00 85.00 110 GLN A N 1
ATOM 728 C CA . GLN A 1 110 ? -1.588 6.486 -1.562 1.00 85.00 1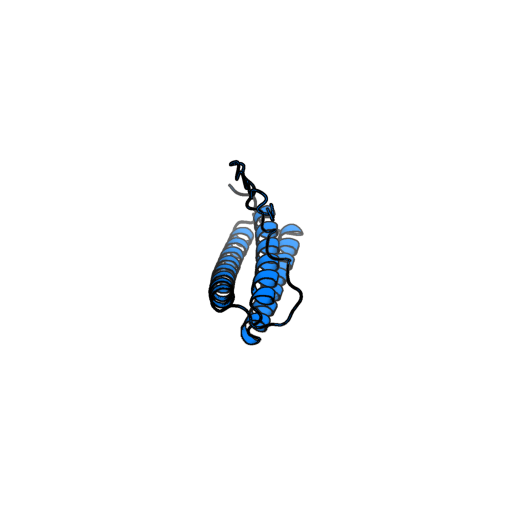10 GLN A CA 1
ATOM 729 C C . GLN A 1 110 ? -2.957 7.172 -1.576 1.00 85.00 110 GLN A C 1
ATOM 731 O O . GLN A 1 110 ? -3.407 7.669 -0.545 1.00 85.00 110 GLN A O 1
ATOM 736 N N . THR A 1 111 ? -3.649 7.164 -2.715 1.00 85.94 111 THR A N 1
ATOM 737 C CA . THR A 1 111 ? -5.007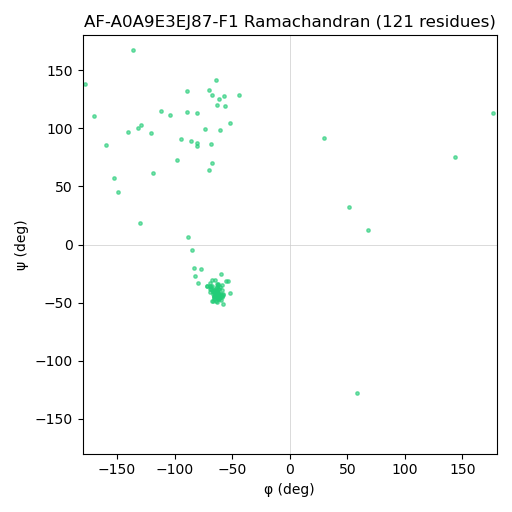 7.716 -2.825 1.00 85.94 111 THR A CA 1
ATOM 738 C C . THR A 1 111 ? -5.993 6.937 -1.955 1.00 85.94 111 THR A C 1
ATOM 740 O O . THR A 1 111 ? -6.812 7.535 -1.254 1.00 85.94 111 THR A O 1
ATOM 743 N N . ALA A 1 112 ? -5.904 5.604 -1.958 1.00 83.44 112 ALA A N 1
ATOM 744 C CA . ALA A 1 112 ? -6.726 4.759 -1.096 1.00 83.44 112 ALA A CA 1
ATOM 745 C C . ALA A 1 112 ? -6.415 4.989 0.394 1.00 83.44 112 ALA A C 1
ATOM 747 O O . ALA A 1 112 ? -7.338 5.138 1.194 1.00 83.44 112 ALA A O 1
ATOM 748 N N . ILE A 1 113 ? -5.134 5.119 0.749 1.00 82.94 113 ILE A N 1
ATOM 749 C CA . ILE A 1 113 ? -4.682 5.466 2.103 1.00 82.94 113 ILE A CA 1
ATOM 750 C C . ILE A 1 113 ? -5.239 6.824 2.549 1.00 82.94 113 ILE A C 1
ATOM 752 O O . ILE A 1 113 ? -5.816 6.918 3.629 1.00 82.94 113 ILE A O 1
ATOM 756 N N . ALA A 1 114 ? -5.148 7.861 1.717 1.00 83.69 114 ALA A N 1
ATOM 757 C CA . ALA A 1 114 ? -5.677 9.188 2.039 1.00 83.69 114 ALA A CA 1
ATOM 758 C C . ALA A 1 114 ? -7.204 9.180 2.248 1.00 83.69 114 ALA A C 1
ATOM 760 O O . ALA A 1 114 ? -7.730 9.907 3.097 1.00 83.69 114 ALA A O 1
ATOM 761 N N . ALA A 1 115 ? -7.919 8.338 1.497 1.00 85.44 115 ALA A N 1
ATOM 762 C CA . ALA A 1 115 ? -9.351 8.144 1.681 1.00 85.44 115 ALA A CA 1
ATOM 763 C C . ALA A 1 115 ? -9.670 7.472 3.029 1.00 85.44 115 ALA A C 1
ATOM 765 O O . ALA A 1 115 ? -10.609 7.901 3.696 1.00 85.44 115 ALA A O 1
ATOM 766 N N . ILE A 1 116 ? -8.875 6.489 3.469 1.00 84.00 116 ILE A N 1
ATOM 767 C CA . ILE A 1 116 ? -9.005 5.877 4.806 1.00 84.00 116 ILE A CA 1
ATOM 768 C C . ILE A 1 116 ? -8.758 6.919 5.896 1.00 84.00 116 ILE A C 1
ATOM 770 O O . ILE A 1 116 ? -9.552 7.055 6.824 1.00 84.00 116 ILE A O 1
ATOM 774 N N . ASP A 1 117 ? -7.692 7.698 5.746 1.00 82.69 117 ASP A N 1
ATOM 775 C CA . ASP A 1 117 ? -7.302 8.756 6.680 1.00 82.69 117 ASP A CA 1
ATOM 776 C C . ASP A 1 117 ? -8.381 9.837 6.848 1.00 82.69 117 ASP A C 1
ATOM 778 O O . ASP A 1 117 ? -8.441 10.502 7.880 1.00 82.69 117 ASP A O 1
ATOM 782 N N . SER A 1 118 ? -9.235 10.012 5.836 1.00 83.50 118 SER A N 1
ATOM 783 C CA . SER A 1 118 ? -10.376 10.934 5.866 1.00 83.50 118 SER A CA 1
ATOM 784 C C . SER A 1 118 ? -11.617 10.340 6.543 1.00 83.50 118 SER A C 1
ATOM 786 O O . SER A 1 118 ? -12.501 11.091 6.949 1.00 83.50 118 SER A O 1
ATOM 788 N N . LEU A 1 119 ? -11.705 9.010 6.652 1.00 82.38 119 LEU A N 1
ATOM 789 C CA . LEU A 1 119 ? -12.790 8.317 7.355 1.00 82.38 119 LEU A CA 1
ATOM 790 C C . LEU A 1 119 ? -12.558 8.267 8.867 1.00 82.38 119 LEU A C 1
ATOM 792 O O . LEU A 1 119 ? -13.521 8.191 9.625 1.00 82.38 119 LEU A O 1
ATOM 796 N N . ILE A 1 120 ? -11.299 8.304 9.309 1.00 77.62 120 ILE A N 1
ATOM 797 C CA . ILE A 1 120 ? -10.946 8.276 10.729 1.00 77.62 120 ILE A CA 1
ATOM 798 C C . ILE A 1 120 ? -10.912 9.723 11.249 1.00 77.62 120 ILE A C 1
ATOM 800 O O . ILE A 1 120 ? -10.056 10.502 10.821 1.00 77.62 120 ILE A O 1
ATOM 804 N N . PRO A 1 121 ? -11.812 10.122 12.167 1.00 70.00 121 PRO A N 1
ATOM 805 C CA . PRO A 1 121 ? -11.798 11.471 12.721 1.00 70.00 121 PRO A CA 1
ATOM 806 C C . PRO A 1 121 ? -10.481 11.734 13.467 1.00 70.00 121 PRO A C 1
ATOM 808 O O . PRO A 1 121 ? -10.101 10.986 14.368 1.00 70.00 121 PRO A O 1
ATOM 811 N N . LYS A 1 122 ? -9.773 12.806 13.084 1.00 64.50 122 LYS A N 1
ATOM 812 C CA . LYS A 1 122 ? -8.539 13.244 13.752 1.00 64.50 122 LYS A CA 1
ATOM 813 C C . LYS A 1 122 ? -8.920 14.040 15.006 1.00 64.50 122 LYS A C 1
ATOM 815 O O . LYS A 1 122 ? -9.533 15.098 14.882 1.00 64.50 122 LYS A O 1
ATOM 820 N N . HIS A 1 123 ? -8.613 13.496 16.184 1.00 51.56 123 HIS A N 1
ATOM 821 C CA . HIS A 1 123 ? -8.768 14.172 17.478 1.00 51.56 123 HIS A CA 1
ATOM 822 C C . HIS A 1 123 ? -7.551 15.033 17.813 1.00 51.56 123 HIS A C 1
ATOM 824 O O . HIS A 1 123 ? -6.419 14.592 17.506 1.00 51.56 123 HIS A O 1
#

Mean predicted aligned error: 13.11 Å

pLDDT: mean 72.36, std 19.94, range [33.44, 94.62]

Solvent-accessible surface area (backbone atoms only — not comparable to full-atom values): 7297 Å² total; per-residue (Å²): 139,87,84,88,87,81,83,82,85,80,80,81,84,73,90,72,97,66,92,73,92,76,86,85,87,82,73,97,63,101,63,77,63,50,72,68,49,40,56,52,21,55,50,48,48,55,50,46,55,53,50,50,53,51,48,52,53,49,49,54,49,30,46,75,68,66,69,37,53,71,71,58,35,54,50,36,50,53,30,47,54,49,18,49,55,22,44,57,48,15,53,57,19,50,78,66,59,31,25,71,48,18,47,52,23,37,51,50,19,50,52,27,49,54,53,37,59,69,69,47,81,85,127

Nearest PDB structures (foldseek):
  3zsu-assembly1_A  TM=5.952E-01  e=2.670E-01  Thermosynechococcus vestitus BP-1
  4yuu-assembly3_Q2  TM=5.626E-01  e=3.934E-01  Cyanidium caldarium
  7pi6-assembly2_C  TM=5.113E-01  e=2.886E+00  Trypanosoma brucei brucei TREU927
  7pi6-assembly1_A  TM=5.205E-01  e=3.407E+00  Trypanosoma brucei brucei TREU927
  7o40-assembly1_A  TM=5.882E-01  e=9.228E+00  Synechocystis sp. PCC 6803 substr. Kazusa

Foldseek 3Di:
DDDDDDDDPPPPPDDDDDPDPPDDPDDPDPPQDDPVLLVVLVVLLVVLVVLLVVLVVVLVVCVVVVQADDPLNVLLVVLSVQLVVLSVQLVVCSVVVNSVSSVVSSVRSVVSSVVSVVSRDDD

Sequence (123 aa):
MKLPLIAAAACALALGGCSTVTSLFEGSSIAAAQPSQIADAEKALSIAHLAYQAVGNTLANAAASGLLEGADAAKAQALYDKAGAALDAADKADDAANAPGVLAAVADAQTAIAAIDSLIPKH

Radius of gyration: 19.9 Å; Cα contacts (8 Å, |Δi|>4): 98; chains: 1; bounding box: 43×43×63 Å